Protein AF-A0A2V8MPA3-F1 (afdb_monomer)

Radius of gyration: 26.12 Å; Cα contacts (8 Å, |Δi|>4): 73; chains: 1; bounding box: 75×42×55 Å

Solvent-accessible surface area (backbon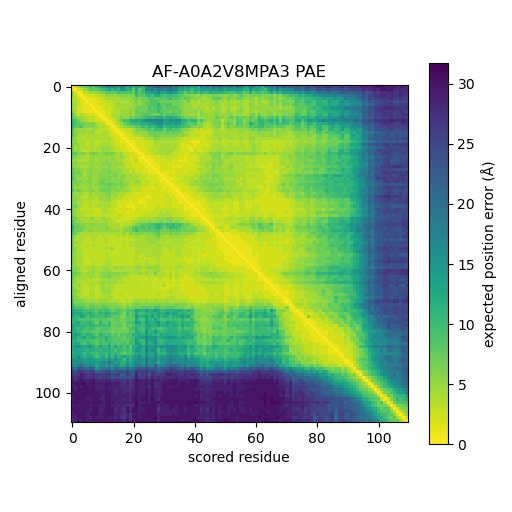e atoms only — not comparable to full-atom values): 7111 Å² total; per-residue (Å²): 117,71,68,59,57,53,46,50,44,47,75,51,66,37,45,75,77,46,80,46,80,71,44,78,44,75,48,96,59,73,52,97,89,34,54,59,47,75,45,72,48,77,42,64,56,63,57,72,72,43,51,52,54,43,52,55,54,49,70,72,35,86,91,51,90,76,87,86,87,78,92,53,66,67,60,52,53,50,51,50,52,52,51,52,52,52,48,56,55,49,53,63,58,68,71,69,81,79,83,91,88,79,95,77,83,79,86,84,64,136

Nearest PDB structures (foldseek):
  8cwo-assembly1_F  TM=8.873E-01  e=5.073E-05  Cutibacterium acnes
  2bvz-assembly1_A  TM=8.982E-01  e=2.109E-04  Thermus thermophilus
  2bxj-assembly2_B  TM=8.897E-01  e=1.853E-04  Thermus thermophilus
  7msm-assembly1_f  TM=8.719E-01  e=6.573E-05  Mycobacterium tuberculosis H37Rv
  7jil-assembly1_k  TM=8.121E-01  e=1.034E-04  Flavobacterium johnsoniae

pLDDT: mean 80.45, std 15.35, range [40.59, 95.25]

Foldseek 3Di:
DVVVLVCLCVVLVWAWDDKDWPQKDADPDQFPNDRIATDMDTDTDDDPVSVVSSVVVLVVDPNRRDDDDDDCVVVVVVVVVVVVVVVVVVVVVVVPPDDDDDPDDPPPDD

Secondary structure (DSSP, 8-state):
-HHHHHHHHHHTT-EEEEEEEEEEEEEEEEETTEEEEEEEEEEEE--HHHHHHHHHHHHH-TT-S-------HHHHHHHHHHHHHHHHHHHHHHTTS-----S-SSSS--

Mean predicted aligned error: 11.14 Å

Structure (mmCIF, N/CA/C/O backbone):
data_AF-A0A2V8MPA3-F1
#
_entry.id   AF-A0A2V8MPA3-F1
#
loop_
_atom_site.group_PDB
_atom_site.id
_atom_site.type_symbol
_atom_site.label_atom_id
_atom_site.label_alt_id
_atom_site.label_comp_id
_atom_site.label_asym_id
_atom_site.label_entity_id
_atom_site.label_seq_id
_atom_site.pdbx_PDB_ins_code
_atom_site.Cartn_x
_atom_site.Cartn_y
_atom_site.Cartn_z
_atom_site.occupancy
_atom_site.B_iso_or_equiv
_atom_site.auth_seq_id
_atom_site.auth_comp_id
_atom_site.auth_asym_id
_atom_site.auth_atom_id
_atom_site.pdbx_PDB_model_num
ATOM 1 N N . MET A 1 1 ? 5.071 -4.763 13.243 1.00 55.19 1 MET A N 1
ATOM 2 C CA . MET A 1 1 ? 4.066 -4.870 12.158 1.00 55.19 1 MET A CA 1
ATOM 3 C C . MET A 1 1 ? 4.668 -5.042 10.766 1.00 55.19 1 MET A C 1
ATOM 5 O O . MET A 1 1 ? 4.172 -5.881 10.033 1.00 55.19 1 MET A O 1
ATOM 9 N N . ASN A 1 2 ? 5.731 -4.318 10.397 1.00 59.41 2 ASN A N 1
ATOM 10 C CA . ASN A 1 2 ? 6.254 -4.318 9.017 1.00 59.41 2 ASN A CA 1
ATOM 11 C C . ASN A 1 2 ? 6.621 -5.709 8.457 1.00 59.41 2 ASN A C 1
ATOM 13 O O . ASN A 1 2 ? 6.267 -6.013 7.324 1.00 59.41 2 ASN A O 1
ATOM 17 N N . GLY A 1 3 ? 7.242 -6.578 9.264 1.00 70.44 3 GLY A N 1
ATOM 18 C CA . GLY A 1 3 ? 7.662 -7.909 8.805 1.00 70.44 3 GLY A CA 1
ATOM 19 C C . GLY A 1 3 ? 6.510 -8.851 8.430 1.00 70.44 3 GLY A C 1
ATOM 20 O O . GLY A 1 3 ? 6.665 -9.667 7.533 1.00 70.44 3 GLY A O 1
ATOM 21 N N . GLN A 1 4 ? 5.329 -8.728 9.048 1.00 75.00 4 GLN A N 1
ATOM 22 C CA . GLN A 1 4 ? 4.190 -9.592 8.703 1.00 75.00 4 GLN A CA 1
ATOM 23 C C . GLN A 1 4 ? 3.624 -9.268 7.319 1.00 75.00 4 GLN A C 1
ATOM 25 O O . GLN A 1 4 ? 3.338 -10.183 6.553 1.00 75.00 4 GLN A O 1
ATOM 30 N N . ILE A 1 5 ? 3.505 -7.982 6.978 1.00 79.50 5 ILE A N 1
ATOM 31 C CA . ILE A 1 5 ? 2.996 -7.554 5.667 1.00 79.50 5 ILE A CA 1
ATOM 32 C C . ILE A 1 5 ? 4.002 -7.930 4.572 1.00 79.50 5 ILE A C 1
ATOM 34 O O . ILE A 1 5 ? 3.623 -8.496 3.549 1.00 79.50 5 ILE A O 1
ATOM 38 N N . GLU A 1 6 ? 5.295 -7.697 4.819 1.00 80.38 6 GLU A N 1
ATOM 39 C CA . GLU A 1 6 ? 6.380 -8.094 3.913 1.00 80.38 6 GLU A CA 1
ATOM 40 C C . GLU A 1 6 ? 6.392 -9.616 3.675 1.00 80.38 6 GLU A C 1
ATOM 42 O O . GLU A 1 6 ? 6.490 -10.061 2.529 1.00 80.38 6 GLU A O 1
ATOM 47 N N . ASN A 1 7 ? 6.189 -10.419 4.723 1.00 82.69 7 ASN A 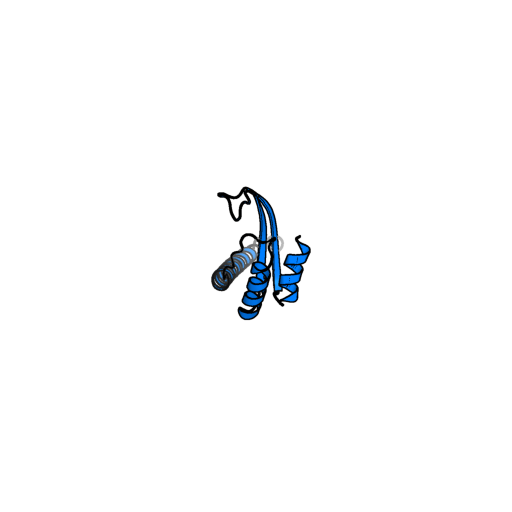N 1
ATOM 48 C CA . ASN A 1 7 ? 6.093 -11.875 4.611 1.00 82.69 7 ASN A CA 1
ATOM 49 C C . ASN A 1 7 ? 4.856 -12.327 3.831 1.00 82.69 7 ASN A C 1
ATOM 51 O O . ASN A 1 7 ? 4.946 -13.274 3.058 1.00 82.69 7 ASN A O 1
ATOM 55 N N . ILE A 1 8 ? 3.703 -11.677 3.993 1.00 79.56 8 ILE A N 1
ATOM 56 C CA . ILE A 1 8 ? 2.484 -12.027 3.245 1.00 79.56 8 ILE A CA 1
ATOM 57 C C . ILE A 1 8 ? 2.671 -11.768 1.753 1.00 79.56 8 ILE A C 1
ATOM 59 O O . ILE A 1 8 ? 2.309 -12.608 0.932 1.00 79.56 8 ILE A O 1
ATOM 63 N N . ILE A 1 9 ? 3.273 -10.631 1.410 1.00 79.12 9 ILE A N 1
ATOM 64 C CA . ILE A 1 9 ? 3.542 -10.264 0.021 1.00 79.12 9 ILE A CA 1
ATOM 65 C C . ILE A 1 9 ? 4.574 -11.229 -0.584 1.00 79.12 9 ILE A C 1
ATOM 67 O O . ILE A 1 9 ? 4.358 -11.767 -1.667 1.00 79.12 9 ILE A O 1
ATOM 71 N N . THR A 1 10 ? 5.655 -11.522 0.142 1.00 80.44 10 THR A N 1
ATOM 72 C CA . THR A 1 10 ? 6.728 -12.407 -0.344 1.00 80.44 10 THR A CA 1
ATOM 73 C C . THR A 1 10 ? 6.276 -13.869 -0.433 1.00 80.44 10 THR A C 1
ATOM 75 O O . THR A 1 10 ? 6.535 -14.532 -1.433 1.00 80.44 10 THR A O 1
ATOM 78 N N . SER A 1 11 ? 5.542 -14.375 0.567 1.00 79.00 11 SER A N 1
ATOM 79 C CA . SER A 1 11 ? 4.992 -15.744 0.571 1.00 79.00 11 SER A CA 1
ATOM 80 C C . SER A 1 11 ? 3.888 -15.959 -0.462 1.00 79.00 11 SER A C 1
ATOM 82 O O . SER A 1 11 ? 3.669 -17.089 -0.886 1.00 79.00 11 SER A O 1
ATOM 84 N N . GLY A 1 12 ? 3.209 -14.891 -0.890 1.00 71.44 12 GLY A N 1
ATOM 85 C CA . GLY A 1 12 ? 2.282 -14.936 -2.020 1.00 71.44 12 GLY A CA 1
ATOM 86 C C . GLY A 1 12 ? 2.982 -15.138 -3.367 1.00 71.44 12 GLY A C 1
ATOM 87 O O . GLY A 1 12 ? 2.323 -15.476 -4.341 1.00 71.44 12 GLY A O 1
ATOM 88 N N . GLY A 1 13 ? 4.307 -14.967 -3.442 1.00 73.81 13 GLY A N 1
ATOM 89 C CA . GLY A 1 13 ? 5.060 -15.021 -4.696 1.00 73.81 13 GLY A CA 1
ATOM 90 C C . GLY A 1 13 ? 5.126 -13.679 -5.432 1.00 73.81 13 GLY A C 1
ATOM 91 O O . GLY A 1 13 ? 5.552 -13.638 -6.586 1.00 73.81 13 GLY A O 1
ATOM 92 N N . CYS A 1 14 ? 4.736 -12.570 -4.790 1.00 78.62 14 CYS A N 1
ATOM 93 C CA . CYS A 1 14 ? 4.959 -11.236 -5.343 1.00 78.62 14 CYS A CA 1
ATOM 94 C C . CYS A 1 14 ? 6.445 -10.882 -5.276 1.00 78.62 14 CYS A C 1
ATOM 96 O O . CYS A 1 14 ? 7.066 -10.939 -4.211 1.00 78.62 14 CYS A O 1
ATOM 98 N N . LYS A 1 15 ? 7.009 -10.410 -6.390 1.00 82.44 15 LYS A N 1
ATOM 99 C CA . LYS A 1 15 ? 8.354 -9.840 -6.387 1.00 82.44 15 LYS A CA 1
ATOM 100 C C . LYS A 1 15 ? 8.278 -8.389 -5.928 1.00 82.44 15 LYS A C 1
ATOM 102 O O . LYS A 1 15 ? 7.703 -7.545 -6.612 1.00 82.44 15 LYS A O 1
ATOM 107 N N . VAL A 1 16 ? 8.862 -8.085 -4.775 1.00 85.81 16 VAL A N 1
ATOM 108 C CA . VAL A 1 16 ? 8.896 -6.718 -4.243 1.00 85.81 16 VAL A CA 1
ATOM 109 C C . VAL A 1 16 ? 10.046 -5.942 -4.885 1.00 85.81 16 VAL A C 1
ATOM 111 O O . VAL A 1 16 ? 11.200 -6.344 -4.782 1.00 85.81 16 VAL A O 1
ATOM 114 N N . GLU A 1 17 ? 9.736 -4.835 -5.560 1.00 87.12 17 GLU A N 1
ATOM 115 C CA . GLU A 1 17 ? 10.734 -3.945 -6.170 1.00 87.12 17 GLU A CA 1
ATOM 116 C C . GLU A 1 17 ? 11.152 -2.829 -5.212 1.00 87.12 17 GLU A C 1
ATOM 118 O O . GLU A 1 17 ? 12.334 -2.517 -5.084 1.00 87.12 17 GLU A O 1
ATOM 123 N N . LYS A 1 18 ? 10.177 -2.215 -4.534 1.00 87.44 18 LYS A N 1
ATOM 124 C CA . LYS A 1 18 ? 10.419 -1.111 -3.603 1.00 87.44 18 LYS A CA 1
ATOM 125 C C . LYS A 1 18 ? 9.416 -1.147 -2.461 1.00 87.44 18 LYS A C 1
ATOM 127 O O . LYS A 1 18 ? 8.225 -1.358 -2.678 1.00 87.44 18 LYS A O 1
ATOM 132 N N . ILE A 1 19 ? 9.902 -0.864 -1.258 1.00 89.94 19 ILE A N 1
ATOM 133 C CA . ILE A 1 19 ? 9.076 -0.635 -0.075 1.00 89.94 19 ILE A CA 1
ATOM 134 C C . ILE A 1 19 ? 9.352 0.781 0.406 1.00 89.94 19 ILE A C 1
ATOM 136 O O . ILE A 1 19 ? 10.502 1.149 0.645 1.00 89.94 19 ILE A O 1
ATOM 140 N N . GLU A 1 20 ? 8.301 1.574 0.561 1.00 90.88 20 GLU A N 1
ATOM 141 C CA . GLU A 1 20 ? 8.391 2.933 1.072 1.00 90.88 20 GLU A CA 1
ATOM 142 C C . GLU A 1 20 ? 7.517 3.075 2.316 1.00 90.88 20 GLU A C 1
ATOM 144 O O . GLU A 1 20 ? 6.290 2.986 2.271 1.00 90.88 20 GLU A O 1
ATOM 149 N N . LYS A 1 21 ? 8.175 3.260 3.461 1.00 90.44 21 LYS A N 1
ATOM 150 C CA . LYS A 1 21 ? 7.535 3.389 4.772 1.00 90.44 21 LYS A CA 1
ATOM 151 C C . LYS A 1 21 ? 7.350 4.874 5.055 1.00 90.44 21 LYS A C 1
ATOM 153 O O . LYS A 1 21 ? 8.311 5.568 5.364 1.00 90.44 21 LYS A O 1
ATOM 158 N N . MET A 1 22 ? 6.117 5.356 4.942 1.00 90.38 22 MET A N 1
ATOM 159 C CA . MET A 1 22 ? 5.787 6.775 5.124 1.00 90.38 22 MET A CA 1
ATOM 160 C C . MET A 1 22 ? 5.528 7.135 6.595 1.00 90.38 22 MET A C 1
ATOM 162 O O . MET A 1 22 ? 5.400 8.310 6.932 1.00 90.38 22 MET A O 1
ATOM 166 N N . GLY A 1 23 ? 5.450 6.130 7.472 1.00 91.12 23 GLY A N 1
ATOM 167 C CA . GLY A 1 23 ? 5.264 6.308 8.908 1.00 91.12 23 GLY A CA 1
ATOM 168 C C . GLY A 1 23 ? 3.818 6.615 9.295 1.00 91.12 23 GLY A C 1
ATOM 169 O O . GLY A 1 23 ? 2.877 6.339 8.546 1.00 91.12 23 GLY A O 1
ATOM 170 N N . LYS A 1 24 ? 3.650 7.150 10.505 1.00 93.44 24 LYS A N 1
ATOM 171 C CA . LYS A 1 24 ? 2.347 7.501 11.070 1.00 93.44 24 LYS A CA 1
ATOM 172 C C . LYS A 1 24 ? 1.873 8.837 10.505 1.00 93.44 24 LYS A C 1
ATOM 174 O O . LYS A 1 24 ? 2.615 9.816 10.523 1.00 93.44 24 LYS A O 1
ATOM 179 N N . ARG A 1 25 ? 0.633 8.893 10.028 1.00 94.50 25 ARG A N 1
ATOM 180 C CA . ARG A 1 25 ? -0.008 10.113 9.528 1.00 94.50 25 ARG A CA 1
ATOM 181 C C . ARG A 1 25 ? -1.433 10.213 10.056 1.00 94.50 25 ARG A C 1
ATOM 183 O O . ARG A 1 25 ? -2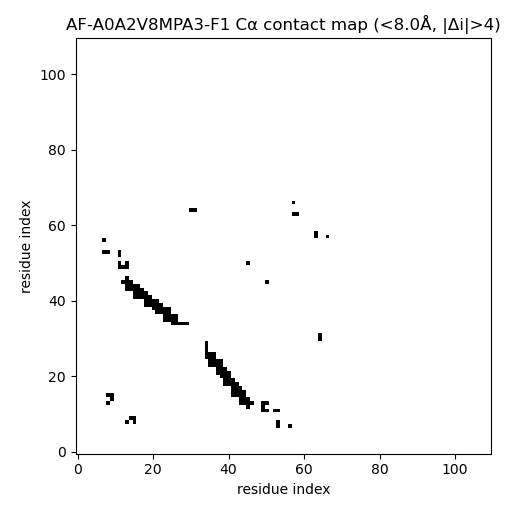.116 9.202 10.216 1.00 94.50 25 ARG A O 1
ATOM 190 N N . ARG A 1 26 ? -1.884 11.441 10.305 1.00 94.75 26 ARG A N 1
ATOM 191 C CA . ARG A 1 26 ? -3.279 11.725 10.650 1.00 94.75 26 ARG A CA 1
ATOM 192 C C . ARG A 1 26 ? -4.150 11.584 9.402 1.00 94.75 26 ARG A C 1
ATOM 194 O O . ARG A 1 26 ? -3.787 12.084 8.337 1.00 94.75 26 ARG A O 1
ATOM 201 N N . LEU A 1 27 ? -5.275 10.890 9.536 1.00 94.81 27 LEU A N 1
ATOM 202 C CA . LEU A 1 27 ? -6.238 10.703 8.454 1.00 94.81 27 LEU A CA 1
ATOM 203 C C . LEU A 1 27 ? -7.053 11.986 8.247 1.00 94.81 27 LEU A C 1
ATOM 205 O O . LEU A 1 27 ? -7.281 12.747 9.189 1.00 94.81 27 LEU A O 1
ATOM 209 N N . ALA A 1 28 ? -7.513 12.218 7.015 1.00 95.06 28 ALA A N 1
ATOM 210 C CA . ALA A 1 28 ? -8.376 13.361 6.701 1.00 95.06 28 ALA A CA 1
ATOM 211 C C . ALA A 1 28 ? -9.748 13.261 7.393 1.00 95.06 28 ALA A C 1
ATOM 213 O O . ALA A 1 28 ? -10.346 14.272 7.746 1.00 95.06 28 ALA A O 1
ATOM 214 N N . TYR A 1 29 ? -10.224 12.034 7.598 1.00 95.25 29 TYR A N 1
ATOM 215 C CA . TYR A 1 29 ? -11.453 11.695 8.304 1.00 95.25 29 TYR A CA 1
ATOM 216 C C . TYR A 1 29 ? -11.266 10.366 9.039 1.00 95.25 29 TYR A C 1
ATOM 218 O O . TYR A 1 29 ? -10.328 9.615 8.764 1.00 95.25 29 TYR A O 1
ATOM 226 N N . GLU A 1 30 ? -12.148 10.092 9.993 1.00 93.81 30 GLU A N 1
ATOM 227 C CA . GLU A 1 30 ? -12.103 8.874 10.797 1.00 93.81 30 GLU A CA 1
ATOM 228 C C . GLU A 1 30 ? -12.469 7.649 9.945 1.00 93.81 30 GLU A C 1
ATOM 230 O O . GLU A 1 30 ? -13.483 7.644 9.246 1.00 93.81 30 GLU A O 1
ATOM 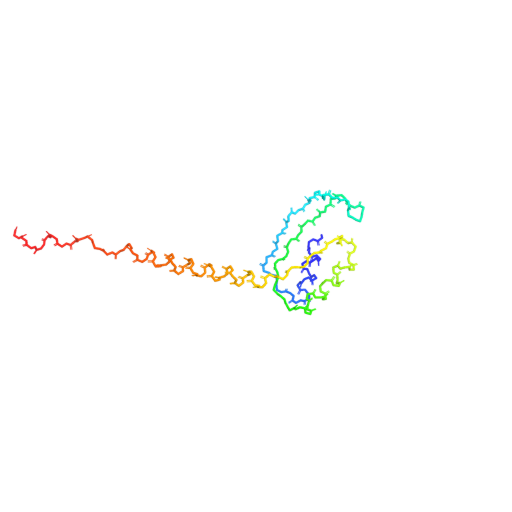235 N N . VAL A 1 31 ? -11.632 6.612 9.987 1.00 92.94 31 VAL A N 1
ATOM 236 C CA . VAL A 1 31 ? -11.846 5.340 9.280 1.00 92.94 31 VAL A CA 1
ATOM 237 C C . VAL A 1 31 ? -11.813 4.237 10.321 1.00 92.94 31 VAL A C 1
ATOM 239 O O . VAL A 1 31 ? -10.842 4.146 11.061 1.00 92.94 31 VAL A O 1
ATOM 242 N N . GLU A 1 32 ? -12.874 3.432 10.416 1.00 91.06 32 GLU A N 1
ATOM 243 C CA . GLU A 1 32 ? -12.984 2.351 11.415 1.00 91.06 32 GLU A CA 1
ATOM 244 C C . GLU A 1 32 ? -12.660 2.806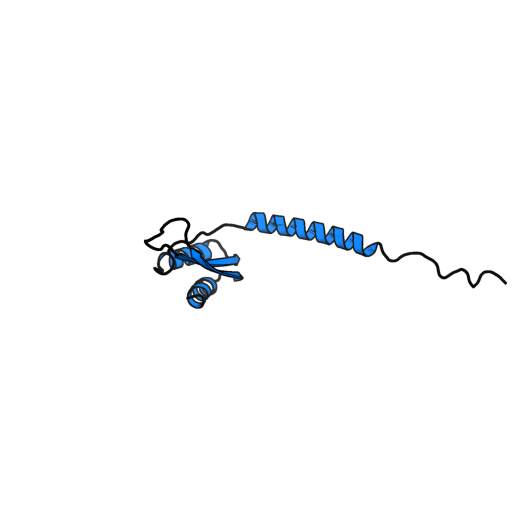 12.850 1.00 91.06 32 GLU A C 1
ATOM 246 O O . GLU A 1 32 ? -12.007 2.111 13.625 1.00 91.06 32 GLU A O 1
ATOM 251 N N . LYS A 1 33 ? -13.118 4.012 13.210 1.00 92.94 33 LYS A N 1
ATOM 252 C CA . LYS A 1 33 ? -12.866 4.661 14.509 1.00 92.94 33 LYS A CA 1
ATOM 253 C C . LYS A 1 33 ? -11.403 5.045 14.775 1.00 92.94 33 LYS A C 1
ATOM 255 O O . LYS A 1 33 ? -11.056 5.441 15.885 1.00 92.94 33 LYS A O 1
ATOM 260 N N . GLN A 1 34 ? -10.542 4.974 13.762 1.00 92.62 34 GLN A N 1
ATOM 261 C CA . GLN A 1 34 ? -9.150 5.409 13.826 1.00 92.62 34 GLN A CA 1
ATOM 262 C C . GLN A 1 34 ? -8.989 6.793 13.195 1.00 92.62 34 GLN A C 1
ATOM 264 O O . GLN A 1 34 ? -9.513 7.073 12.115 1.00 92.62 34 GLN A O 1
ATOM 269 N N . ARG A 1 35 ? -8.230 7.669 13.861 1.00 95.00 35 ARG A N 1
ATOM 270 C CA . ARG A 1 35 ? -7.897 9.028 13.379 1.00 95.00 35 ARG A CA 1
ATOM 271 C C . ARG A 1 35 ? -6.486 9.141 12.813 1.00 95.00 35 ARG A C 1
ATOM 273 O O . ARG A 1 35 ? -6.140 10.141 12.185 1.00 95.00 35 ARG A O 1
ATOM 280 N N . GLU A 1 36 ? -5.668 8.123 13.034 1.00 94.00 36 GLU A N 1
ATOM 281 C CA . GLU A 1 36 ? -4.276 8.059 12.612 1.00 94.00 36 GLU A CA 1
ATOM 282 C C . GLU A 1 36 ? -3.990 6.665 12.062 1.00 94.00 36 GLU A C 1
ATOM 284 O O . GLU A 1 36 ? -4.569 5.681 12.516 1.00 94.00 36 GLU A O 1
ATOM 289 N N . GLY A 1 37 ? -3.091 6.580 11.088 1.00 92.94 37 GLY A N 1
ATOM 290 C CA . GLY A 1 37 ? -2.719 5.318 10.461 1.00 92.94 37 GLY A CA 1
ATOM 291 C C . GLY A 1 37 ? -1.258 5.304 10.039 1.00 92.94 37 GLY A C 1
ATOM 292 O O . GLY A 1 37 ? -0.639 6.351 9.836 1.00 92.94 37 GLY A O 1
ATOM 293 N N . TYR A 1 38 ? -0.701 4.103 9.911 1.00 92.81 38 TYR A N 1
ATOM 2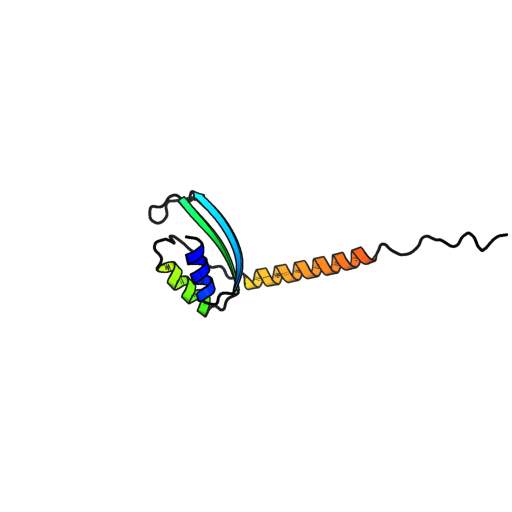94 C CA . TYR A 1 38 ? 0.624 3.899 9.337 1.00 92.81 38 TYR A CA 1
ATOM 295 C C . TYR A 1 38 ? 0.502 3.639 7.842 1.00 92.81 38 TYR A C 1
ATOM 297 O O . TYR A 1 38 ? -0.214 2.736 7.420 1.00 92.81 38 TYR A O 1
ATOM 305 N N . TYR A 1 39 ? 1.227 4.421 7.047 1.00 92.75 39 TYR A N 1
ATOM 306 C CA . TYR A 1 39 ? 1.225 4.295 5.596 1.00 92.75 39 TYR A CA 1
ATOM 307 C C . TYR A 1 39 ? 2.475 3.562 5.121 1.00 92.75 39 TYR A C 1
ATOM 309 O O . TYR A 1 39 ? 3.607 3.942 5.442 1.00 92.75 39 TYR A O 1
ATOM 317 N N . VAL A 1 40 ? 2.259 2.523 4.318 1.00 91.25 40 VAL A N 1
ATOM 318 C CA . VAL A 1 40 ? 3.317 1.784 3.632 1.00 91.25 40 VAL A CA 1
ATOM 319 C C . VAL A 1 40 ? 2.912 1.622 2.177 1.00 91.25 40 VAL A C 1
ATOM 321 O O . VAL A 1 40 ? 1.809 1.168 1.881 1.00 91.25 40 VAL A O 1
ATOM 324 N N . LEU A 1 41 ? 3.806 2.010 1.276 1.00 91.25 41 LEU A N 1
ATOM 325 C CA . LEU A 1 41 ? 3.646 1.829 -0.156 1.00 91.25 41 LEU A CA 1
ATOM 326 C C . LEU A 1 41 ? 4.539 0.677 -0.612 1.00 91.25 41 LEU A C 1
ATOM 328 O O . LEU A 1 41 ? 5.750 0.679 -0.379 1.00 91.25 41 LEU A O 1
ATOM 332 N N . PHE A 1 42 ? 3.933 -0.282 -1.302 1.00 89.25 42 PHE A N 1
ATOM 333 C CA . PHE A 1 42 ? 4.628 -1.401 -1.918 1.00 89.25 42 PHE A CA 1
ATOM 334 C C . PHE A 1 42 ? 4.599 -1.234 -3.434 1.00 89.25 42 PHE A C 1
ATOM 336 O O . PHE A 1 42 ? 3.541 -1.065 -4.032 1.00 89.25 42 PHE A O 1
ATOM 343 N N . THR A 1 43 ? 5.772 -1.275 -4.059 1.00 89.38 43 THR A N 1
ATOM 344 C CA . THR A 1 43 ? 5.910 -1.456 -5.506 1.00 89.38 43 THR A CA 1
ATOM 345 C C . THR A 1 43 ? 6.280 -2.907 -5.738 1.00 89.38 43 THR A C 1
ATOM 347 O O . THR A 1 43 ? 7.354 -3.349 -5.324 1.00 89.38 43 THR A O 1
ATOM 350 N N . THR A 1 44 ? 5.376 -3.658 -6.352 1.00 86.88 44 THR A N 1
ATOM 351 C CA . THR A 1 44 ? 5.528 -5.099 -6.546 1.00 86.88 44 THR A CA 1
ATOM 352 C C . THR A 1 44 ? 5.176 -5.482 -7.965 1.00 86.88 44 THR A C 1
ATOM 354 O O . THR A 1 44 ? 4.252 -4.919 -8.548 1.00 86.88 44 THR A O 1
ATOM 357 N N . ASN A 1 45 ? 5.866 -6.490 -8.475 1.0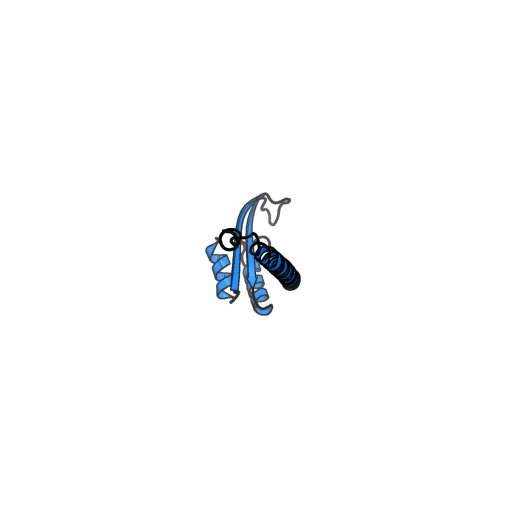0 85.88 45 ASN A N 1
ATOM 358 C CA . ASN A 1 45 ? 5.586 -7.112 -9.752 1.00 85.88 45 ASN A CA 1
ATOM 359 C C . ASN A 1 45 ? 5.042 -8.521 -9.492 1.00 85.88 45 ASN A C 1
ATOM 361 O O . ASN A 1 45 ? 5.714 -9.347 -8.865 1.00 85.88 45 ASN A O 1
ATOM 365 N N . ALA A 1 46 ? 3.797 -8.763 -9.892 1.00 83.88 46 ALA A N 1
ATOM 366 C CA . ALA A 1 46 ? 3.096 -10.010 -9.627 1.00 83.88 46 ALA A CA 1
ATOM 367 C C . ALA A 1 46 ? 2.004 -10.260 -10.669 1.00 83.88 46 ALA A C 1
ATOM 369 O O . ALA A 1 46 ? 1.490 -9.328 -11.287 1.00 83.88 46 ALA A O 1
ATOM 370 N N . ASN A 1 47 ? 1.625 -11.528 -10.824 1.00 85.75 47 ASN A N 1
ATOM 371 C CA . ASN A 1 47 ? 0.455 -11.899 -11.610 1.00 85.75 47 ASN A CA 1
ATOM 372 C C . ASN A 1 47 ? -0.842 -11.524 -10.860 1.00 85.75 47 ASN A C 1
ATOM 374 O O . ASN A 1 47 ? -0.872 -11.499 -9.628 1.00 85.75 47 ASN A O 1
ATOM 378 N N . GLY A 1 48 ? -1.928 -11.279 -11.596 1.00 85.12 48 GLY A N 1
ATOM 379 C CA . GLY A 1 48 ? -3.212 -10.858 -11.030 1.00 85.12 48 GLY A CA 1
ATOM 380 C C . GLY A 1 48 ? -3.814 -11.859 -10.039 1.00 85.12 48 GLY A C 1
ATOM 381 O O . GLY A 1 48 ? -4.424 -11.448 -9.056 1.00 85.12 48 GLY A O 1
ATOM 382 N N . ASP A 1 49 ? -3.606 -13.162 -10.243 1.00 87.94 49 ASP A N 1
ATOM 383 C CA . ASP A 1 49 ? -4.131 -14.196 -9.338 1.00 87.94 49 ASP A CA 1
ATOM 384 C C . ASP A 1 49 ? -3.433 -14.189 -7.975 1.00 87.94 49 ASP A C 1
ATOM 386 O O . ASP A 1 49 ? -4.080 -14.323 -6.937 1.00 87.94 49 ASP A O 1
ATOM 390 N N . ILE A 1 50 ? -2.122 -13.942 -7.970 1.00 87.62 50 ILE A N 1
ATOM 391 C CA . ILE A 1 50 ? -1.340 -13.787 -6.741 1.00 87.62 50 ILE A CA 1
ATOM 392 C C . ILE A 1 50 ? -1.810 -12.543 -5.979 1.00 87.62 50 ILE A C 1
ATOM 394 O O . ILE A 1 50 ? -2.007 -12.585 -4.764 1.00 87.62 50 ILE A O 1
ATOM 398 N N . LEU A 1 51 ? -2.031 -11.441 -6.700 1.00 88.31 51 LEU A N 1
ATOM 399 C CA . LEU A 1 51 ? -2.459 -10.177 -6.109 1.00 88.31 51 LEU A CA 1
ATOM 400 C C . LEU A 1 51 ? -3.827 -10.301 -5.425 1.00 88.31 51 LEU A C 1
ATOM 402 O O . LEU A 1 51 ? -3.987 -9.814 -4.308 1.00 88.31 51 LEU A O 1
ATOM 406 N N . LYS A 1 52 ? -4.771 -11.032 -6.033 1.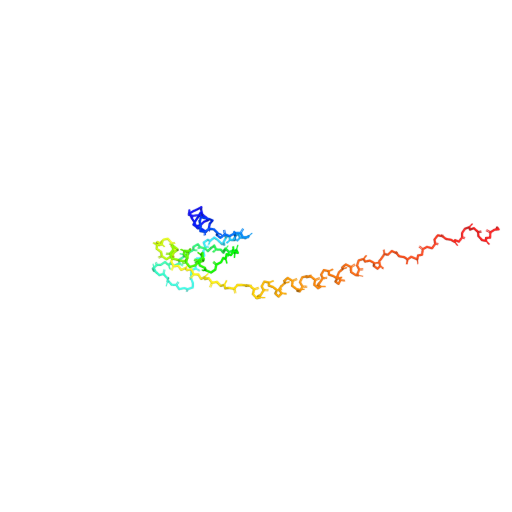00 89.38 52 LYS A N 1
ATOM 407 C CA . LYS A 1 52 ? -6.078 -11.337 -5.424 1.00 89.38 52 LYS A CA 1
ATOM 408 C C . LYS A 1 52 ? -5.948 -12.105 -4.108 1.00 89.38 52 LYS A C 1
ATOM 410 O O . LYS A 1 52 ? -6.658 -11.804 -3.150 1.00 89.38 52 LYS A O 1
ATOM 415 N N . GLU A 1 53 ? -5.050 -13.086 -4.035 1.00 88.38 53 GLU A N 1
ATOM 416 C CA . GLU A 1 53 ? -4.823 -13.835 -2.793 1.00 88.38 53 GLU A CA 1
ATOM 417 C C . GLU A 1 53 ? -4.171 -12.955 -1.717 1.00 88.38 53 GLU A C 1
ATOM 419 O O . GLU A 1 53 ? -4.558 -13.018 -0.547 1.00 88.38 53 GLU A O 1
ATOM 424 N N . CYS A 1 54 ? -3.238 -12.076 -2.097 1.00 87.56 54 CYS A N 1
ATOM 425 C CA . CYS A 1 54 ? -2.697 -11.073 -1.181 1.00 87.56 54 CYS A CA 1
ATOM 426 C C . CYS A 1 54 ? -3.802 -10.146 -0.652 1.00 87.56 54 CYS A C 1
ATOM 428 O O . CYS A 1 54 ? -3.911 -9.981 0.559 1.00 87.56 54 CYS A O 1
ATOM 430 N N . GLU A 1 55 ? -4.661 -9.600 -1.516 1.00 89.06 55 GLU A N 1
ATOM 431 C CA . GLU A 1 55 ? -5.792 -8.747 -1.116 1.00 89.06 55 GLU A CA 1
ATOM 432 C C . GLU A 1 55 ? -6.750 -9.459 -0.159 1.00 89.06 55 GLU A C 1
ATOM 434 O O . GLU A 1 55 ? -7.170 -8.883 0.848 1.00 89.06 55 GLU A O 1
ATOM 439 N N . ARG A 1 56 ? -7.044 -10.740 -0.414 1.00 90.44 56 ARG A N 1
ATOM 440 C CA . ARG A 1 56 ? -7.865 -11.560 0.482 1.00 90.44 56 ARG A CA 1
ATOM 441 C C . ARG A 1 56 ? -7.251 -11.643 1.878 1.00 90.44 56 ARG A C 1
ATOM 443 O O . ARG A 1 56 ? -7.968 -11.477 2.861 1.00 90.44 56 ARG A O 1
ATOM 450 N N . ARG A 1 57 ? -5.938 -11.866 1.979 1.00 89.19 57 ARG A N 1
ATOM 451 C CA . ARG A 1 57 ? -5.228 -11.902 3.269 1.00 89.19 57 ARG A CA 1
ATOM 452 C C . ARG A 1 57 ? -5.217 -10.537 3.949 1.00 89.19 57 ARG A C 1
ATOM 454 O O . ARG A 1 57 ? -5.504 -10.475 5.137 1.00 89.19 57 ARG A O 1
ATOM 461 N N . LEU A 1 58 ? -4.957 -9.458 3.204 1.00 89.38 58 LEU A N 1
ATOM 462 C CA . LEU A 1 58 ? -4.971 -8.091 3.740 1.00 89.38 58 LEU A CA 1
ATOM 463 C C . LEU A 1 58 ? -6.346 -7.723 4.311 1.00 89.38 58 LEU A C 1
ATOM 465 O O . LEU A 1 58 ? -6.416 -7.082 5.350 1.00 89.38 58 LEU A O 1
ATOM 469 N N . ARG A 1 59 ? -7.432 -8.175 3.674 1.00 90.19 59 ARG A N 1
ATOM 470 C CA . ARG A 1 59 ? -8.807 -7.940 4.137 1.00 90.19 59 ARG A CA 1
ATOM 471 C C . ARG A 1 59 ? -9.151 -8.650 5.449 1.00 90.19 59 ARG A C 1
ATOM 473 O O . ARG A 1 59 ? -9.996 -8.162 6.183 1.00 90.19 59 ARG A O 1
ATOM 480 N N . VAL A 1 60 ? -8.555 -9.812 5.712 1.00 90.62 60 VAL A N 1
ATOM 481 C CA . VAL A 1 60 ? -8.812 -10.599 6.935 1.00 90.62 60 VAL A CA 1
ATOM 482 C C . VAL A 1 60 ? -8.022 -10.054 8.131 1.00 90.62 60 VAL A C 1
ATOM 484 O O . VAL A 1 60 ? -8.295 -10.408 9.271 1.00 90.62 60 VAL A O 1
ATOM 487 N N . MET A 1 61 ? -7.027 -9.199 7.892 1.00 87.94 61 MET A N 1
ATOM 488 C CA . MET A 1 61 ? -6.205 -8.635 8.954 1.00 87.94 61 MET A CA 1
ATOM 489 C C . MET A 1 61 ? -6.843 -7.381 9.547 1.00 87.94 61 MET A C 1
ATOM 491 O O . MET A 1 61 ? -6.795 -6.318 8.935 1.00 87.94 61 MET A O 1
ATOM 495 N N . ASP A 1 62 ? -7.276 -7.468 10.802 1.00 87.94 62 ASP A N 1
ATOM 496 C CA . ASP A 1 62 ? -7.831 -6.330 11.555 1.00 87.94 62 ASP A CA 1
ATOM 497 C C . ASP A 1 62 ? -6.854 -5.146 11.699 1.00 87.94 62 ASP A C 1
ATOM 499 O O . ASP A 1 62 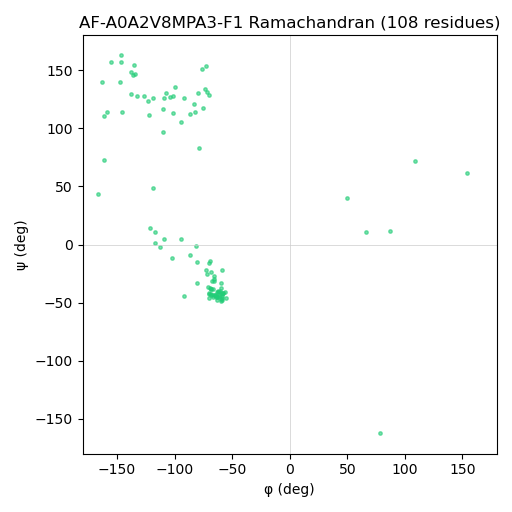? -7.250 -4.007 11.925 1.00 87.94 62 ASP A O 1
ATOM 503 N N . ALA A 1 63 ? -5.547 -5.392 11.559 1.00 88.81 63 ALA A N 1
ATOM 504 C CA . ALA A 1 63 ? -4.531 -4.341 11.596 1.00 88.81 63 ALA A CA 1
ATOM 505 C C . ALA A 1 63 ? -4.561 -3.413 10.362 1.00 88.81 63 ALA A C 1
ATOM 507 O O . ALA A 1 63 ? -3.932 -2.352 10.384 1.00 88.81 63 ALA A O 1
ATOM 508 N N . ILE A 1 64 ? -5.231 -3.813 9.277 1.00 90.69 64 ILE A N 1
ATOM 509 C CA . ILE A 1 64 ? -5.266 -3.084 8.008 1.00 90.69 64 ILE A CA 1
ATOM 510 C C . ILE A 1 64 ? -6.658 -2.495 7.804 1.00 90.69 64 ILE A C 1
ATOM 512 O O . ILE A 1 64 ? -7.550 -3.129 7.259 1.00 90.69 64 ILE A O 1
ATOM 516 N N . ILE A 1 65 ? -6.801 -1.223 8.166 1.00 92.19 65 ILE A N 1
ATOM 517 C CA . ILE A 1 65 ? -8.076 -0.495 8.070 1.00 92.19 65 ILE A CA 1
ATOM 518 C C . ILE A 1 65 ? -8.489 -0.152 6.628 1.00 92.19 65 ILE A C 1
ATOM 520 O O . ILE A 1 65 ? -9.654 0.103 6.332 1.00 92.19 65 ILE A O 1
ATOM 524 N N . LYS A 1 66 ? -7.520 -0.043 5.710 1.00 91.19 66 LYS A N 1
ATOM 525 C CA . LYS A 1 66 ? -7.750 0.286 4.296 1.00 91.19 66 LYS A CA 1
ATOM 526 C C . LYS A 1 66 ? -6.521 -0.069 3.466 1.00 91.19 66 LYS A C 1
ATOM 528 O O . LYS A 1 66 ? -5.395 0.217 3.868 1.00 91.19 66 LYS A O 1
ATOM 533 N N . TYR A 1 67 ? -6.748 -0.617 2.278 1.00 92.88 67 TYR A N 1
ATOM 534 C CA . TYR A 1 67 ? -5.728 -0.836 1.255 1.00 92.88 67 TYR A CA 1
ATOM 535 C C . TYR A 1 67 ? -6.265 -0.408 -0.113 1.00 92.88 67 TYR A C 1
ATOM 537 O O . TYR A 1 67 ? -7.476 -0.365 -0.332 1.00 92.88 67 TYR A O 1
ATOM 545 N N . ILE A 1 68 ? -5.359 -0.044 -1.018 1.00 92.56 68 ILE A N 1
ATOM 546 C CA . ILE A 1 68 ? -5.680 0.287 -2.406 1.00 92.56 68 ILE A CA 1
ATOM 547 C C . ILE A 1 68 ? -4.610 -0.343 -3.283 1.00 92.56 68 ILE A C 1
ATOM 549 O O . ILE A 1 68 ? -3.417 -0.125 -3.070 1.00 92.56 68 ILE A O 1
ATOM 553 N N . THR A 1 69 ? -5.062 -1.069 -4.294 1.00 90.75 69 THR A N 1
ATOM 554 C CA . THR A 1 69 ? -4.212 -1.662 -5.319 1.00 90.75 69 THR A CA 1
ATOM 555 C C . THR A 1 69 ? -4.402 -0.891 -6.616 1.00 90.75 69 THR A C 1
ATOM 557 O O . THR A 1 69 ? -5.529 -0.651 -7.046 1.00 90.75 69 THR A O 1
ATOM 560 N N . VAL A 1 70 ? -3.301 -0.483 -7.247 1.00 90.50 70 VAL A N 1
ATOM 561 C CA . VAL A 1 70 ? -3.325 0.276 -8.504 1.00 90.50 70 VAL A CA 1
ATOM 562 C C . VAL A 1 70 ? -2.456 -0.435 -9.529 1.00 90.50 70 VAL A C 1
ATOM 564 O O . VAL A 1 70 ? -1.288 -0.716 -9.264 1.00 90.50 70 VAL A O 1
ATOM 567 N N . ARG A 1 71 ? -3.009 -0.697 -10.718 1.00 88.75 71 ARG A N 1
ATOM 568 C CA . ARG A 1 71 ? -2.247 -1.250 -11.842 1.00 88.75 71 ARG A CA 1
ATOM 569 C C . ARG A 1 71 ? -1.378 -0.155 -12.455 1.00 88.75 71 ARG A C 1
ATOM 571 O O . ARG A 1 71 ? -1.899 0.827 -12.976 1.00 88.75 71 ARG A O 1
ATOM 578 N N . THR A 1 72 ? -0.061 -0.327 -12.411 1.00 86.88 72 THR A N 1
ATOM 579 C CA . THR A 1 72 ? 0.917 0.674 -12.875 1.00 86.88 72 THR A CA 1
ATOM 580 C C . THR A 1 72 ? 1.637 0.281 -14.169 1.00 86.88 72 THR A C 1
ATOM 582 O O . THR A 1 72 ? 2.501 1.024 -14.629 1.00 86.88 72 THR A O 1
ATOM 585 N N . ASP A 1 73 ? 1.264 -0.837 -14.801 1.00 82.50 73 ASP A N 1
ATOM 586 C CA . ASP A 1 73 ? 1.970 -1.424 -15.953 1.00 82.50 73 ASP A CA 1
ATOM 587 C C . ASP A 1 73 ? 2.146 -0.458 -17.137 1.00 82.50 73 ASP A C 1
ATOM 589 O O . ASP A 1 73 ? 3.227 -0.348 -17.725 1.00 82.50 73 ASP A O 1
ATOM 593 N N . GLU A 1 74 ? 1.078 0.255 -17.499 1.00 81.12 74 GLU A N 1
ATOM 594 C CA . GLU A 1 74 ? 1.058 1.159 -18.655 1.00 81.12 74 GLU A CA 1
ATOM 595 C C . GLU A 1 74 ? 1.925 2.400 -18.414 1.00 81.12 74 GLU A C 1
ATOM 597 O O . GLU A 1 74 ? 2.769 2.754 -19.247 1.00 81.12 74 GLU A O 1
ATOM 602 N N . GLU A 1 75 ? 1.791 3.008 -17.236 1.00 79.19 75 GLU A N 1
ATOM 603 C CA . GLU A 1 75 ? 2.581 4.171 -16.830 1.00 79.19 75 GLU A CA 1
ATOM 604 C C . GLU A 1 75 ? 4.056 3.807 -16.616 1.00 79.19 75 GLU A C 1
ATOM 606 O O . GLU A 1 75 ? 4.950 4.532 -17.061 1.00 79.19 75 GLU A O 1
ATOM 611 N N . GLY A 1 76 ? 4.339 2.632 -16.047 1.00 78.06 76 GLY A N 1
ATOM 612 C CA . GLY A 1 76 ? 5.692 2.095 -15.918 1.00 78.06 76 GLY A CA 1
ATOM 613 C C . GLY A 1 76 ? 6.373 1.941 -17.281 1.00 78.06 76 GLY A C 1
ATOM 614 O O . GLY A 1 76 ? 7.488 2.435 -17.489 1.00 78.06 76 GLY A O 1
ATOM 615 N N . ARG A 1 77 ? 5.673 1.348 -18.259 1.00 80.94 77 ARG A N 1
ATOM 616 C CA . ARG A 1 77 ? 6.167 1.192 -19.638 1.00 80.94 77 ARG A CA 1
ATOM 617 C C . ARG A 1 77 ? 6.408 2.545 -20.312 1.00 80.94 77 ARG A C 1
ATOM 619 O O . ARG A 1 77 ? 7.408 2.721 -21.015 1.00 80.94 77 ARG A O 1
ATOM 626 N N . ARG A 1 78 ? 5.518 3.520 -20.106 1.00 82.62 78 ARG A N 1
ATOM 627 C CA . ARG A 1 78 ? 5.663 4.885 -20.638 1.00 82.62 78 ARG A CA 1
ATOM 628 C C . ARG A 1 78 ? 6.892 5.586 -20.060 1.00 82.62 78 ARG A C 1
ATOM 630 O O . ARG A 1 78 ? 7.697 6.137 -20.816 1.00 82.62 78 ARG A O 1
ATOM 637 N N . LEU A 1 79 ? 7.078 5.524 -18.744 1.00 82.06 79 LEU A N 1
ATOM 638 C CA . LEU A 1 79 ? 8.225 6.117 -18.055 1.00 82.06 79 LEU A CA 1
ATOM 639 C C . LEU A 1 79 ? 9.550 5.503 -18.522 1.00 82.06 79 LEU A C 1
ATOM 641 O O . LEU A 1 79 ? 10.510 6.239 -18.754 1.00 82.06 79 LEU A O 1
ATOM 645 N N . GLN A 1 80 ? 9.602 4.184 -18.724 1.00 84.38 80 GLN A N 1
ATOM 646 C CA . GLN A 1 80 ? 10.781 3.503 -19.273 1.00 84.38 80 GLN A CA 1
ATOM 647 C C . GLN A 1 80 ? 11.123 3.997 -20.685 1.00 84.38 80 GLN A C 1
ATOM 649 O O . GLN A 1 80 ? 12.278 4.325 -20.957 1.00 84.38 80 GLN A O 1
ATOM 654 N N . LYS A 1 81 ? 10.128 4.143 -21.573 1.00 86.19 81 LYS A N 1
ATOM 655 C CA . LYS A 1 81 ? 10.339 4.698 -22.925 1.00 86.19 81 LYS A CA 1
ATOM 656 C C . LYS A 1 81 ? 10.919 6.113 -22.877 1.00 86.19 81 LYS A C 1
ATOM 658 O O . LYS A 1 81 ? 11.887 6.402 -23.581 1.00 86.19 81 LYS A O 1
ATOM 663 N N . ILE A 1 82 ? 10.364 6.979 -22.027 1.00 87.69 82 ILE A N 1
ATOM 664 C CA . ILE A 1 82 ? 10.839 8.360 -21.860 1.00 87.69 82 ILE A CA 1
ATOM 665 C C . ILE A 1 82 ? 12.276 8.378 -21.322 1.00 87.69 82 ILE A C 1
ATOM 667 O O . ILE A 1 82 ? 13.111 9.117 -21.845 1.00 87.69 82 ILE A O 1
ATOM 671 N N . LYS A 1 83 ? 12.590 7.554 -20.313 1.00 88.50 83 LYS A N 1
ATOM 672 C CA . LYS A 1 83 ? 13.951 7.425 -19.765 1.00 88.50 83 LYS A CA 1
ATOM 673 C C . LYS A 1 83 ? 14.945 6.970 -20.834 1.00 88.50 83 LYS A C 1
ATOM 675 O O . LYS A 1 83 ? 15.973 7.621 -21.004 1.00 88.50 83 LYS A O 1
ATOM 680 N N . ASN A 1 84 ? 14.601 5.947 -21.614 1.00 90.88 84 ASN A N 1
ATOM 681 C CA . ASN A 1 84 ? 15.452 5.429 -22.688 1.00 90.88 84 ASN A CA 1
ATOM 682 C C . ASN A 1 84 ? 15.681 6.474 -23.789 1.00 90.88 84 ASN A C 1
ATOM 684 O O . ASN A 1 84 ? 16.802 6.632 -24.269 1.00 90.88 84 ASN A O 1
ATOM 688 N N . TYR A 1 85 ? 14.645 7.230 -24.170 1.00 85.88 85 TYR A N 1
ATOM 689 C CA . TYR A 1 85 ? 14.781 8.328 -25.130 1.00 85.88 85 TYR A CA 1
ATOM 690 C C . TYR A 1 85 ? 15.700 9.440 -24.603 1.00 85.88 85 TYR A C 1
ATOM 692 O O . TYR A 1 85 ? 16.600 9.894 -25.314 1.00 85.88 85 TYR A O 1
ATOM 700 N N . ARG A 1 86 ? 15.528 9.844 -23.336 1.00 87.62 86 ARG A N 1
ATOM 701 C CA . ARG A 1 86 ? 16.388 10.840 -22.675 1.00 87.62 86 ARG A CA 1
ATOM 702 C C . ARG A 1 86 ? 17.842 10.371 -22.594 1.00 87.62 86 ARG A C 1
ATOM 704 O O . ARG A 1 86 ? 18.729 11.149 -22.929 1.00 87.62 86 ARG A O 1
ATOM 711 N N . GLN A 1 87 ? 18.085 9.114 -22.222 1.00 86.31 87 GLN A N 1
ATOM 712 C CA . GLN A 1 87 ? 19.429 8.530 -22.154 1.00 86.31 87 GLN A CA 1
ATOM 713 C C . GLN A 1 87 ? 20.094 8.453 -23.530 1.00 86.31 87 GLN A C 1
ATOM 715 O O . GLN A 1 87 ? 21.229 8.898 -23.672 1.00 86.31 87 GLN A O 1
ATOM 720 N N . LYS A 1 88 ? 19.382 7.993 -24.570 1.00 86.25 88 LYS A N 1
ATOM 721 C CA . LYS A 1 88 ? 19.893 7.996 -25.955 1.00 86.25 88 LYS A CA 1
ATOM 722 C C . LYS A 1 88 ? 20.274 9.404 -26.416 1.00 86.25 88 LYS A C 1
ATOM 724 O O . LYS A 1 88 ? 21.310 9.591 -27.049 1.00 86.25 88 LYS A O 1
ATOM 729 N N . ARG A 1 89 ? 19.461 10.410 -26.082 1.00 85.00 89 ARG A N 1
ATOM 730 C CA . ARG A 1 89 ? 19.734 11.814 -26.417 1.00 85.00 89 ARG A CA 1
ATOM 731 C C . ARG A 1 89 ? 20.901 12.400 -25.609 1.00 85.00 89 ARG A C 1
ATOM 733 O O . ARG A 1 89 ? 21.668 13.182 -26.161 1.00 85.00 89 ARG A O 1
ATOM 740 N N . ALA A 1 90 ? 21.053 12.028 -24.338 1.00 84.19 90 ALA A N 1
ATOM 741 C CA . ALA A 1 90 ? 22.180 12.438 -23.500 1.00 84.19 90 ALA A CA 1
ATOM 742 C C . ALA A 1 90 ? 23.502 11.799 -23.960 1.00 84.19 90 ALA A C 1
ATOM 744 O O . ALA A 1 90 ? 24.497 12.503 -24.092 1.00 84.19 90 ALA A O 1
ATOM 745 N N . ALA A 1 91 ? 23.493 10.509 -24.309 1.00 82.31 91 ALA A N 1
ATOM 746 C CA . ALA A 1 91 ? 24.656 9.805 -24.850 1.00 82.31 91 ALA A CA 1
ATOM 747 C C . ALA A 1 91 ? 25.150 10.427 -26.169 1.00 82.31 91 ALA A C 1
ATOM 749 O O . ALA A 1 91 ? 26.346 10.628 -26.344 1.00 82.31 91 ALA A O 1
ATOM 750 N N . ARG A 1 92 ? 24.225 10.835 -27.054 1.00 78.94 92 ARG A N 1
ATOM 751 C CA . ARG A 1 92 ? 24.551 11.582 -28.285 1.00 78.94 92 ARG A CA 1
ATOM 752 C C . ARG A 1 92 ? 25.129 12.978 -28.031 1.00 78.94 92 ARG A C 1
ATOM 754 O O . ARG A 1 92 ? 25.845 13.496 -28.875 1.00 78.94 92 ARG A O 1
ATOM 761 N N . ARG A 1 93 ? 24.798 13.608 -26.899 1.00 69.62 93 ARG A N 1
ATOM 762 C CA . ARG A 1 93 ? 25.365 14.909 -26.502 1.00 69.62 93 ARG A CA 1
ATOM 763 C C . ARG A 1 93 ? 26.753 14.766 -25.872 1.00 69.62 93 ARG A C 1
ATOM 765 O O . ARG A 1 93 ? 27.585 15.637 -26.078 1.00 69.62 93 ARG A O 1
ATOM 772 N N . GLY A 1 94 ? 27.012 13.673 -25.151 1.00 61.22 94 GLY A N 1
ATOM 773 C CA . GLY A 1 94 ? 28.311 13.394 -24.528 1.00 61.22 94 GLY A CA 1
ATOM 774 C C . GLY A 1 94 ? 29.419 12.992 -25.509 1.00 61.22 94 GLY A C 1
ATOM 775 O O . GLY A 1 94 ? 30.590 13.175 -25.203 1.00 61.22 94 GLY A O 1
ATOM 776 N N . SER A 1 95 ? 29.079 12.505 -26.707 1.00 57.06 95 SER A N 1
ATOM 777 C CA . SER A 1 95 ? 30.064 12.164 -27.747 1.00 57.06 95 SER A CA 1
ATOM 778 C C . SER A 1 95 ? 30.557 13.366 -28.568 1.00 57.06 95 SER A C 1
ATOM 780 O O . SER A 1 95 ? 31.366 13.187 -29.471 1.00 57.06 95 SER A O 1
ATOM 782 N N . GLY A 1 96 ? 30.059 14.580 -28.299 1.00 52.00 96 GLY A N 1
ATOM 783 C CA . GLY A 1 96 ? 30.366 15.794 -29.066 1.00 52.00 96 GLY A CA 1
ATOM 784 C C . GLY A 1 96 ? 31.512 16.655 -28.524 1.00 52.00 96 GLY A C 1
ATOM 785 O O . GLY A 1 96 ? 31.741 17.730 -29.062 1.00 52.00 96 GLY A O 1
ATOM 786 N N . SER A 1 97 ? 32.227 16.233 -27.473 1.00 51.25 97 SER A N 1
ATOM 787 C CA . SER A 1 97 ? 33.305 17.027 -26.857 1.00 51.25 97 SER A CA 1
ATOM 788 C C . SER A 1 97 ? 34.675 16.347 -26.925 1.00 51.25 97 SER A C 1
ATOM 790 O O . SER A 1 97 ? 35.366 16.245 -25.909 1.00 51.25 97 SER A O 1
ATOM 792 N N . ARG A 1 98 ? 35.079 15.851 -28.103 1.00 52.31 98 ARG A N 1
ATOM 793 C CA . ARG A 1 98 ? 36.486 15.492 -28.353 1.00 52.31 98 ARG A CA 1
ATOM 794 C C . ARG A 1 98 ? 36.821 15.384 -29.844 1.00 52.31 98 ARG A C 1
ATOM 796 O O . ARG A 1 98 ? 37.022 14.291 -30.352 1.00 52.31 98 ARG A O 1
ATOM 803 N N . ALA A 1 99 ? 36.893 16.517 -30.537 1.00 44.41 99 ALA A N 1
ATOM 804 C CA . ALA A 1 99 ? 37.645 16.619 -31.789 1.00 44.41 99 ALA A CA 1
ATOM 805 C C . ALA A 1 99 ? 37.961 18.088 -32.126 1.00 44.41 99 ALA A C 1
ATOM 807 O O . ALA A 1 99 ? 37.060 18.832 -32.499 1.00 44.41 99 ALA A O 1
ATOM 808 N N . GLY A 1 100 ? 39.243 18.466 -32.036 1.00 43.78 100 GLY A N 1
ATOM 809 C CA . GLY A 1 100 ? 39.847 19.378 -33.017 1.00 43.78 100 GLY A CA 1
ATOM 810 C C . GLY A 1 100 ? 40.194 20.816 -32.610 1.00 43.78 100 GLY A C 1
ATOM 811 O O . GLY A 1 100 ? 39.602 21.738 -33.150 1.00 43.78 100 GLY A O 1
ATOM 812 N N . THR A 1 101 ? 41.229 21.000 -31.787 1.00 40.59 101 THR A N 1
ATOM 813 C CA . THR A 1 101 ? 42.244 22.080 -31.882 1.00 40.59 101 THR A CA 1
ATOM 814 C C . THR A 1 101 ? 43.461 21.558 -31.107 1.00 40.59 101 THR A C 1
ATOM 816 O O . THR A 1 101 ? 43.350 21.286 -29.922 1.00 40.59 101 THR A O 1
ATOM 819 N N . GLY A 1 102 ? 44.643 21.264 -31.635 1.00 47.00 102 GLY A N 1
ATOM 820 C CA . GLY A 1 102 ? 45.296 21.528 -32.909 1.00 47.00 102 GLY A CA 1
ATOM 821 C C . GLY A 1 102 ? 46.802 21.508 -32.611 1.00 47.00 102 GLY A C 1
ATOM 822 O O . GLY A 1 102 ? 47.449 22.543 -32.682 1.00 47.00 102 GLY A O 1
ATOM 823 N N . GLN A 1 103 ? 47.335 20.368 -32.149 1.00 45.69 103 GLN A N 1
ATOM 824 C CA . GLN A 1 103 ? 48.782 20.146 -32.035 1.00 45.69 103 GLN A CA 1
ATOM 825 C C . GLN A 1 103 ? 49.313 19.815 -33.434 1.00 45.69 103 GLN A C 1
ATOM 827 O O . GLN A 1 103 ? 49.378 18.648 -33.801 1.00 45.69 103 GLN A O 1
ATOM 832 N N . SER A 1 104 ? 49.588 20.833 -34.250 1.00 43.03 104 SER A N 1
ATOM 833 C CA . SER A 1 104 ? 50.236 20.661 -35.562 1.00 43.03 104 SER A CA 1
ATOM 834 C C . SER A 1 104 ? 50.727 21.995 -36.142 1.00 43.03 104 SER A C 1
ATOM 836 O O . SER A 1 104 ? 50.510 22.275 -37.318 1.00 43.03 104 SER A O 1
ATOM 838 N N . ALA A 1 105 ? 51.344 22.847 -35.316 1.00 48.66 105 ALA A N 1
ATOM 839 C CA . ALA A 1 105 ? 51.953 24.107 -35.761 1.00 48.66 105 ALA A CA 1
ATOM 840 C C . ALA A 1 105 ? 53.461 24.217 -35.443 1.00 48.66 105 ALA A C 1
ATOM 842 O O . ALA A 1 105 ? 54.003 25.309 -35.537 1.00 48.66 105 ALA A O 1
ATOM 843 N N . GLU A 1 106 ? 54.141 23.116 -35.090 1.00 48.03 106 GLU A N 1
ATOM 844 C CA . GLU A 1 106 ? 55.579 23.134 -34.740 1.00 48.03 106 GLU A CA 1
ATOM 845 C C . GLU A 1 106 ? 56.489 22.391 -35.749 1.00 48.03 106 GLU A C 1
ATOM 847 O O . GLU A 1 106 ? 57.701 22.444 -35.621 1.00 48.03 106 GLU A O 1
ATOM 852 N N . GLU A 1 107 ? 55.953 21.758 -36.805 1.00 46.81 107 GLU A N 1
ATOM 853 C CA . GLU A 1 107 ? 56.763 20.969 -37.770 1.00 46.81 107 GLU A CA 1
ATOM 854 C C . GLU A 1 107 ? 56.766 21.500 -39.223 1.00 46.81 107 GLU A C 1
ATOM 856 O O . GLU A 1 107 ? 57.266 20.824 -40.119 1.00 46.81 107 GLU A O 1
ATOM 861 N N . ALA A 1 108 ? 56.247 22.708 -39.494 1.00 46.28 108 ALA A N 1
ATOM 862 C CA . ALA A 1 108 ? 56.140 23.241 -40.869 1.00 46.28 108 ALA A CA 1
ATOM 863 C C . ALA A 1 108 ? 56.946 24.524 -41.182 1.00 46.28 108 ALA A C 1
ATOM 865 O O . ALA A 1 108 ? 56.896 25.000 -42.314 1.00 46.28 108 ALA A O 1
ATOM 866 N N . MET A 1 109 ? 57.709 25.073 -40.240 1.00 47.16 109 MET A N 1
ATOM 867 C CA . MET A 1 109 ? 58.700 26.137 -40.476 1.00 47.16 109 MET A CA 1
ATOM 868 C C . MET A 1 109 ? 59.849 25.862 -39.503 1.00 47.16 109 MET A C 1
ATOM 870 O O . MET A 1 109 ? 59.599 25.706 -38.317 1.00 47.16 109 MET A O 1
ATOM 874 N N . GLN A 1 110 ? 61.042 25.517 -39.983 1.00 46.78 110 GLN A N 1
ATOM 875 C CA . GLN A 1 110 ? 62.088 26.512 -40.259 1.00 46.78 110 GLN A CA 1
ATOM 876 C C . GLN A 1 110 ? 62.430 27.357 -39.035 1.00 46.78 110 GLN A C 1
ATOM 878 O O . GLN A 1 110 ? 61.591 28.193 -38.642 1.00 46.78 110 GLN A O 1
#

Sequence (110 aa):
MNGQIENIITSGGCKVEKIEKMGKRRLAYEVEKQREGYYVLFTTNANGDILKECERRLRVMDAIIKYITVRTDEEGRRLQKIKNYRQKRAARRGSGSRAGTGQSAEEAMQ